Protein AF-A0A933ATE0-F1 (afdb_monomer_lite)

Radius of gyration: 16.75 Å; chains: 1; bounding box: 35×42×33 Å

Sequence (108 aa):
MDDGLATGYTALAAVQILACRRPRRIVVAAPVASSHARATLAHASVPVDVVVPCEVSAAPFFVDSYYDDFCQLSETETIQLLQRRHVAVYKTAPLGTQARQCTSSPQI

Structure (mmCIF, N/CA/C/O backbone):
data_AF-A0A933ATE0-F1
#
_entry.id   AF-A0A933ATE0-F1
#
loop_
_atom_site.group_PDB
_atom_site.id
_atom_site.type_symbol
_atom_site.label_atom_id
_atom_site.label_alt_id
_atom_site.label_comp_id
_atom_site.label_asym_id
_atom_site.label_entity_id
_atom_site.label_seq_id
_atom_site.pdbx_PDB_ins_code
_atom_site.Cartn_x
_atom_site.Cartn_y
_atom_site.Cartn_z
_atom_site.occupancy
_atom_site.B_iso_or_equiv
_atom_site.auth_seq_id
_atom_site.auth_comp_id
_atom_site.auth_asym_id
_atom_site.auth_atom_id
_atom_site.pdbx_PDB_model_num
ATOM 1 N N . MET A 1 1 ? -6.710 -0.540 -0.212 1.00 94.12 1 MET A N 1
ATOM 2 C CA . MET A 1 1 ? -6.723 0.392 -1.352 1.00 94.12 1 MET A CA 1
ATOM 3 C C . MET A 1 1 ? -5.715 1.470 -1.043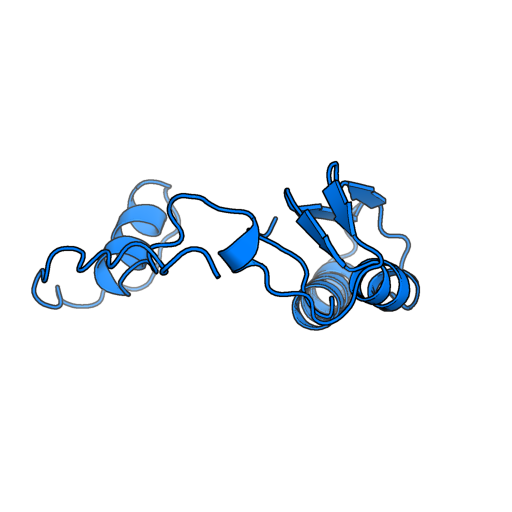 1.00 94.12 1 MET A C 1
ATOM 5 O O . MET A 1 1 ? -5.713 1.907 0.102 1.00 94.12 1 MET A O 1
ATOM 9 N N . ASP A 1 2 ? -4.897 1.841 -2.016 1.00 95.88 2 ASP A N 1
ATOM 10 C CA . ASP A 1 2 ? -3.953 2.961 -1.939 1.00 95.88 2 ASP A CA 1
ATOM 11 C C . ASP A 1 2 ? -3.887 3.665 -3.306 1.00 95.88 2 ASP A C 1
ATOM 13 O O . ASP A 1 2 ? -4.387 3.109 -4.293 1.00 95.88 2 ASP A O 1
ATOM 17 N N . ASP A 1 3 ? -3.304 4.860 -3.369 1.00 95.00 3 ASP A N 1
ATOM 18 C CA . ASP A 1 3 ? -3.031 5.553 -4.639 1.00 95.00 3 ASP A CA 1
ATOM 19 C C . ASP A 1 3 ? -1.820 4.946 -5.370 1.00 95.00 3 ASP A C 1
ATOM 21 O O . ASP A 1 3 ? -1.830 4.780 -6.586 1.00 95.00 3 ASP A O 1
ATOM 25 N N . GLY A 1 4 ? -0.830 4.455 -4.637 1.00 96.69 4 GLY A N 1
ATOM 26 C CA . GLY A 1 4 ? 0.266 3.692 -5.201 1.00 96.69 4 GLY A CA 1
ATOM 27 C C . GLY A 1 4 ? 1.083 2.968 -4.147 1.00 96.69 4 GLY A C 1
ATOM 28 O O . GLY A 1 4 ? 1.088 3.307 -2.968 1.00 96.69 4 GLY A O 1
ATOM 29 N N . LEU A 1 5 ? 1.803 1.933 -4.571 1.00 97.81 5 LEU A N 1
ATOM 30 C CA . LEU A 1 5 ? 2.651 1.146 -3.677 1.00 97.81 5 LEU A CA 1
ATOM 31 C C . LEU A 1 5 ? 4.124 1.362 -4.028 1.00 97.81 5 LEU A C 1
ATOM 33 O O . LEU A 1 5 ? 4.675 0.685 -4.894 1.00 97.81 5 LEU A O 1
ATOM 37 N N . ALA A 1 6 ? 4.770 2.295 -3.324 1.00 96.69 6 ALA A N 1
ATOM 38 C CA . ALA A 1 6 ? 6.194 2.574 -3.506 1.00 96.69 6 ALA A CA 1
ATOM 39 C C . ALA A 1 6 ? 7.077 1.445 -2.961 1.00 96.69 6 ALA A C 1
ATOM 41 O O . ALA A 1 6 ? 7.737 0.749 -3.725 1.00 96.69 6 ALA A O 1
ATOM 42 N N . THR A 1 7 ? 7.069 1.226 -1.643 1.00 96.81 7 THR A N 1
ATOM 43 C CA . THR A 1 7 ? 7.872 0.168 -0.996 1.00 96.81 7 THR A CA 1
ATOM 44 C C . THR A 1 7 ? 7.048 -1.034 -0.542 1.00 96.81 7 THR A C 1
ATOM 46 O O . THR A 1 7 ? 7.590 -2.106 -0.289 1.00 96.81 7 THR A O 1
ATOM 49 N N . GLY A 1 8 ? 5.730 -0.862 -0.416 1.00 97.00 8 GLY A N 1
ATOM 50 C CA . GLY A 1 8 ? 4.802 -1.892 0.053 1.00 97.00 8 GLY A CA 1
ATOM 51 C C . GLY A 1 8 ? 4.749 -2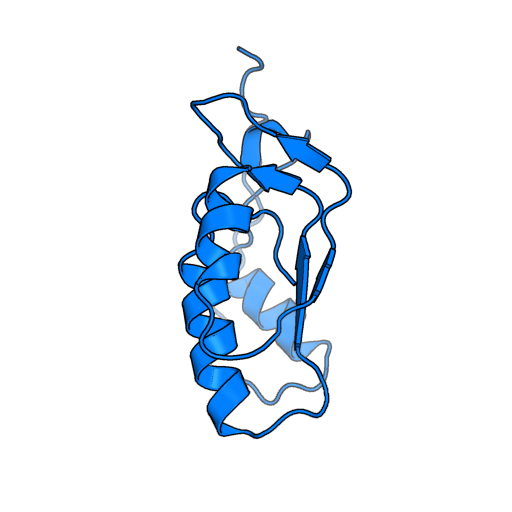.084 1.574 1.00 97.00 8 GLY A C 1
ATOM 52 O O . GLY A 1 8 ? 3.856 -2.785 2.043 1.00 97.00 8 GLY A O 1
ATOM 53 N N . TYR A 1 9 ? 5.623 -1.451 2.369 1.00 98.12 9 TYR A N 1
ATOM 54 C CA . TYR A 1 9 ? 5.671 -1.673 3.825 1.00 98.12 9 TYR A CA 1
ATOM 55 C C . TYR A 1 9 ? 4.412 -1.204 4.566 1.00 98.12 9 TYR A C 1
ATOM 57 O O . TYR A 1 9 ? 3.930 -1.916 5.446 1.00 98.12 9 TYR A O 1
ATOM 65 N N . THR A 1 10 ? 3.832 -0.059 4.190 1.00 97.62 10 THR A N 1
ATOM 66 C CA . THR A 1 10 ? 2.569 0.424 4.781 1.00 97.62 10 THR A CA 1
ATOM 67 C C . THR A 1 10 ? 1.433 -0.569 4.538 1.00 97.62 10 THR A C 1
ATOM 69 O O . THR A 1 10 ? 0.700 -0.929 5.461 1.00 97.62 10 THR A O 1
ATOM 72 N N . ALA A 1 11 ? 1.329 -1.081 3.309 1.00 98.12 11 ALA A N 1
ATOM 73 C CA . ALA A 1 11 ? 0.344 -2.096 2.959 1.00 98.12 11 ALA A CA 1
ATOM 74 C C . ALA A 1 11 ? 0.606 -3.423 3.693 1.00 98.12 11 ALA A C 1
ATOM 76 O O . ALA A 1 11 ? -0.337 -4.020 4.207 1.00 98.12 11 ALA A O 1
ATOM 77 N N . LEU A 1 12 ? 1.865 -3.858 3.816 1.00 98.44 12 LEU A N 1
ATOM 78 C CA . LEU A 1 12 ? 2.239 -5.061 4.568 1.00 98.44 12 LEU A CA 1
ATOM 79 C C . LEU A 1 12 ? 1.839 -4.959 6.049 1.00 98.44 12 LEU A C 1
ATOM 81 O O . LEU A 1 12 ? 1.239 -5.889 6.587 1.00 98.44 12 LEU A O 1
ATOM 85 N N . ALA A 1 13 ? 2.108 -3.824 6.698 1.00 98.06 13 ALA A N 1
ATOM 86 C CA . ALA A 1 13 ? 1.692 -3.589 8.080 1.00 98.06 13 ALA A CA 1
ATOM 87 C C . ALA A 1 13 ? 0.159 -3.636 8.223 1.00 98.06 13 ALA A C 1
ATOM 89 O O . ALA A 1 13 ? -0.368 -4.290 9.126 1.00 98.06 13 ALA A O 1
ATOM 90 N N . ALA A 1 14 ? -0.574 -3.013 7.293 1.00 98.00 14 ALA A N 1
ATOM 91 C CA . ALA A 1 14 ? -2.034 -3.065 7.276 1.00 98.00 14 ALA A CA 1
ATOM 92 C C . ALA A 1 14 ? -2.562 -4.501 7.106 1.00 98.00 14 ALA A C 1
ATOM 94 O O . ALA A 1 14 ? -3.482 -4.906 7.818 1.00 98.00 14 ALA A O 1
ATOM 95 N N . VAL A 1 15 ? -1.954 -5.296 6.218 1.00 98.25 15 VAL A N 1
ATOM 96 C CA . VAL A 1 15 ? -2.268 -6.725 6.047 1.00 98.25 15 VAL A CA 1
ATOM 97 C C . VAL A 1 15 ? -2.069 -7.487 7.357 1.00 98.25 15 VAL A C 1
ATOM 99 O O . VAL A 1 15 ? -2.961 -8.231 7.759 1.00 98.25 15 VAL A O 1
ATOM 102 N N . GLN A 1 16 ? -0.939 -7.292 8.045 1.00 96.88 16 GLN A N 1
ATOM 103 C CA . GLN A 1 16 ? -0.643 -7.978 9.309 1.00 96.88 16 GLN A CA 1
ATOM 104 C C . GLN A 1 16 ? -1.666 -7.632 10.401 1.00 96.88 16 GLN A C 1
ATOM 106 O O . GLN A 1 16 ? -2.149 -8.522 11.100 1.00 96.88 16 GLN A O 1
ATOM 111 N N . ILE A 1 17 ? -2.070 -6.362 10.503 1.00 97.38 17 ILE A N 1
ATOM 112 C CA . ILE A 1 17 ? -3.118 -5.923 11.438 1.00 97.38 17 ILE A CA 1
ATOM 113 C C . ILE A 1 17 ? -4.473 -6.552 11.080 1.00 97.38 17 ILE A C 1
ATOM 115 O O . ILE A 1 17 ? -5.203 -7.018 11.960 1.00 97.38 17 ILE A O 1
ATOM 119 N N . LEU A 1 18 ? -4.825 -6.583 9.791 1.00 97.25 18 LEU A N 1
ATOM 120 C CA . LEU A 1 18 ? -6.077 -7.177 9.321 1.00 97.25 18 LEU A CA 1
ATOM 121 C C . LEU A 1 18 ? -6.109 -8.692 9.536 1.00 97.25 18 LEU A C 1
ATOM 123 O O . LEU A 1 18 ? -7.160 -9.218 9.899 1.00 97.25 18 LEU A O 1
ATOM 127 N N . ALA A 1 19 ? -4.982 -9.388 9.382 1.00 96.81 19 ALA A N 1
ATOM 128 C CA . ALA A 1 19 ? -4.874 -10.830 9.590 1.00 96.81 19 ALA A CA 1
ATOM 129 C C . ALA A 1 19 ? -5.328 -11.256 10.999 1.00 96.81 19 ALA A C 1
ATOM 131 O O . ALA A 1 19 ? -6.020 -12.266 11.146 1.00 96.81 19 ALA A O 1
ATOM 132 N N . CYS A 1 20 ? -5.048 -10.441 12.024 1.00 96.75 20 CYS A N 1
ATOM 133 C CA . CYS A 1 20 ? -5.505 -10.674 13.401 1.00 96.75 20 CYS A CA 1
ATOM 134 C C . CYS A 1 20 ? -7.036 -10.738 13.531 1.00 96.75 20 CYS A C 1
ATOM 136 O O . CYS A 1 20 ? -7.556 -11.361 14.456 1.00 96.75 20 CYS A O 1
ATOM 138 N N . ARG A 1 21 ? -7.775 -10.131 12.594 1.00 97.00 21 ARG A N 1
ATOM 139 C CA . ARG A 1 21 ? -9.245 -10.155 12.551 1.00 97.00 21 ARG A CA 1
ATOM 140 C C . ARG A 1 21 ? -9.817 -11.355 11.789 1.00 97.00 21 ARG A C 1
ATOM 142 O O . ARG A 1 21 ? -11.031 -11.437 11.635 1.00 97.00 21 ARG A O 1
ATOM 149 N N . ARG A 1 22 ? -8.964 -12.274 11.317 1.00 95.75 22 ARG A N 1
ATOM 150 C CA . ARG A 1 22 ? -9.331 -13.496 10.574 1.00 95.75 22 ARG A CA 1
ATOM 151 C C . ARG A 1 22 ? -10.307 -13.247 9.407 1.00 95.75 22 ARG A C 1
ATOM 153 O O . ARG A 1 22 ? -11.349 -13.902 9.328 1.00 95.75 22 ARG A O 1
ATOM 160 N N . PRO A 1 23 ? -10.011 -12.303 8.495 1.00 97.19 23 PRO A N 1
ATOM 161 C CA . PRO A 1 23 ? -10.841 -12.096 7.318 1.00 97.19 23 PRO A CA 1
ATOM 162 C C . PRO A 1 23 ? -10.814 -13.340 6.424 1.00 97.19 23 PRO A C 1
ATOM 164 O O . PRO A 1 23 ? -9.809 -14.042 6.341 1.00 97.19 23 PRO A O 1
ATOM 167 N N . ARG A 1 24 ? -11.902 -13.579 5.686 1.00 97.62 24 ARG A N 1
ATOM 168 C CA . ARG A 1 24 ? -11.965 -14.678 4.705 1.00 97.62 24 ARG A CA 1
ATOM 169 C C . ARG A 1 24 ? -10.946 -14.513 3.567 1.00 97.62 24 ARG A C 1
ATOM 171 O O . ARG A 1 24 ? -10.555 -15.500 2.954 1.00 97.62 24 ARG A O 1
ATOM 178 N N . ARG A 1 25 ? -10.579 -13.269 3.244 1.00 97.56 25 ARG A N 1
ATOM 179 C CA . ARG A 1 25 ? -9.642 -12.894 2.177 1.00 97.56 25 ARG A CA 1
ATOM 180 C C . ARG A 1 25 ? -9.118 -11.481 2.420 1.00 97.56 25 ARG A C 1
ATOM 182 O O . ARG A 1 25 ? -9.873 -10.637 2.903 1.00 97.56 25 ARG A O 1
ATOM 189 N N . ILE A 1 26 ? -7.868 -11.223 2.042 1.00 98.31 26 ILE A N 1
ATOM 190 C CA . ILE A 1 26 ? -7.275 -9.883 2.018 1.00 98.31 26 ILE A CA 1
ATOM 191 C C . ILE A 1 26 ? -6.860 -9.571 0.582 1.00 98.31 26 ILE A C 1
ATOM 193 O O . ILE A 1 26 ? -6.149 -10.355 -0.041 1.00 98.31 26 ILE A O 1
ATOM 197 N N . VAL A 1 27 ? -7.316 -8.426 0.074 1.00 98.25 27 VAL A N 1
ATOM 198 C CA . VAL A 1 27 ? -6.949 -7.917 -1.250 1.00 98.25 27 VAL A CA 1
ATOM 199 C C . VAL A 1 27 ? -6.275 -6.563 -1.071 1.00 98.25 27 VAL A C 1
ATOM 201 O O . VAL A 1 27 ? -6.874 -5.636 -0.517 1.00 98.25 27 VAL A O 1
ATOM 204 N N . VAL A 1 28 ? -5.035 -6.447 -1.536 1.00 98.31 28 VAL A N 1
ATOM 205 C CA . VAL A 1 28 ? -4.332 -5.170 -1.664 1.00 98.31 28 VAL A CA 1
ATOM 206 C C . VAL A 1 28 ? -4.478 -4.712 -3.106 1.00 98.31 28 VAL A C 1
ATOM 208 O O . VAL A 1 28 ? -4.205 -5.463 -4.036 1.00 98.31 28 VAL A O 1
ATOM 211 N N . ALA A 1 29 ? -4.933 -3.481 -3.296 1.00 98.12 29 ALA A N 1
ATOM 212 C CA . ALA A 1 29 ? -5.166 -2.935 -4.621 1.00 98.12 29 ALA A CA 1
ATOM 213 C C . ALA A 1 29 ? -4.761 -1.465 -4.670 1.00 98.12 29 ALA A C 1
ATOM 215 O O . ALA A 1 29 ? -5.071 -0.704 -3.748 1.00 98.12 29 ALA A O 1
ATOM 216 N N . ALA A 1 30 ? -4.064 -1.111 -5.743 1.00 97.81 30 ALA A N 1
ATOM 217 C CA . ALA A 1 30 ? -3.611 0.234 -6.062 1.00 97.81 30 ALA A CA 1
ATOM 218 C C . ALA A 1 30 ? -3.476 0.358 -7.591 1.00 97.81 30 ALA A C 1
ATOM 220 O O . ALA A 1 30 ? -3.187 -0.648 -8.243 1.00 97.81 30 ALA A O 1
ATOM 221 N N . PRO A 1 31 ? -3.682 1.544 -8.183 1.00 97.44 31 PRO A N 1
ATOM 222 C CA . PRO A 1 31 ? -3.485 1.766 -9.617 1.00 97.44 31 PRO A CA 1
ATOM 223 C C . PRO A 1 31 ? -2.061 1.464 -10.103 1.00 97.44 31 PRO A C 1
ATOM 225 O O . PRO A 1 31 ? -1.897 0.879 -11.175 1.00 97.44 31 PRO A O 1
ATOM 228 N N . VAL A 1 32 ? -1.047 1.814 -9.305 1.00 97.38 32 VAL A N 1
ATOM 229 C CA . VAL A 1 32 ? 0.371 1.642 -9.645 1.00 97.38 32 VAL A CA 1
ATOM 230 C C . VAL A 1 32 ? 1.175 1.057 -8.478 1.00 97.38 32 VAL A C 1
ATOM 232 O O . VAL A 1 32 ? 0.903 1.338 -7.310 1.00 97.38 32 VAL A O 1
ATOM 235 N N . ALA A 1 33 ? 2.180 0.232 -8.768 1.00 98.00 33 ALA A N 1
ATOM 236 C CA . ALA A 1 33 ? 3.128 -0.268 -7.773 1.00 98.00 33 ALA A CA 1
ATOM 237 C C . ALA A 1 33 ? 4.518 -0.482 -8.365 1.00 98.00 33 ALA A C 1
ATOM 239 O O . ALA A 1 33 ? 4.656 -0.838 -9.536 1.00 98.00 33 ALA A O 1
ATOM 240 N N . SER A 1 34 ? 5.545 -0.371 -7.524 1.00 97.94 34 SER A N 1
ATOM 241 C CA . SER A 1 34 ? 6.854 -0.919 -7.865 1.00 97.94 34 SER A CA 1
ATOM 242 C C . SER A 1 34 ? 6.850 -2.450 -7.750 1.00 97.94 34 SER A C 1
ATOM 244 O O . SER A 1 34 ? 6.150 -3.031 -6.909 1.00 97.94 34 SER A O 1
ATOM 246 N N . SER A 1 35 ? 7.692 -3.124 -8.533 1.00 96.50 35 SER A N 1
ATOM 247 C CA . SER A 1 35 ? 7.933 -4.566 -8.377 1.00 96.50 35 SER A CA 1
ATOM 248 C C . SER A 1 35 ? 8.484 -4.907 -6.983 1.00 96.50 35 SER A C 1
ATOM 250 O O . SER A 1 35 ? 8.167 -5.960 -6.422 1.00 96.50 35 SER A O 1
ATOM 252 N N . HIS A 1 36 ? 9.232 -3.983 -6.364 1.00 97.19 36 HIS A N 1
ATOM 253 C CA . HIS A 1 36 ? 9.695 -4.110 -4.981 1.00 97.19 36 HIS A CA 1
ATOM 254 C C . HIS A 1 36 ? 8.527 -4.177 -3.989 1.00 97.19 36 HIS A C 1
ATOM 256 O O . HIS A 1 36 ? 8.532 -5.033 -3.111 1.00 97.19 36 HIS A O 1
ATOM 262 N N . ALA A 1 37 ? 7.486 -3.355 -4.150 1.00 97.50 37 ALA A N 1
ATOM 263 C CA . ALA A 1 37 ? 6.319 -3.400 -3.272 1.00 97.50 37 ALA A CA 1
ATOM 264 C C . ALA A 1 37 ? 5.562 -4.733 -3.357 1.00 97.50 37 ALA A C 1
ATOM 266 O O . ALA A 1 37 ? 5.104 -5.254 -2.336 1.00 97.50 37 ALA A O 1
ATOM 267 N N . ARG A 1 38 ? 5.467 -5.322 -4.555 1.00 96.12 38 ARG A N 1
ATOM 268 C CA . ARG A 1 38 ? 4.879 -6.656 -4.736 1.00 96.12 38 ARG A CA 1
ATOM 269 C C . ARG A 1 38 ? 5.727 -7.745 -4.085 1.00 96.12 38 ARG A C 1
ATOM 271 O O . ARG A 1 38 ? 5.172 -8.613 -3.413 1.00 96.12 38 ARG A O 1
ATOM 278 N N . ALA A 1 39 ? 7.053 -7.664 -4.205 1.00 97.00 39 ALA A N 1
ATOM 279 C CA . ALA A 1 39 ? 7.963 -8.545 -3.477 1.00 97.00 39 ALA A CA 1
ATOM 280 C C . ALA A 1 39 ? 7.805 -8.387 -1.954 1.00 97.00 39 ALA A C 1
ATOM 282 O O . ALA A 1 39 ? 7.710 -9.386 -1.246 1.00 97.00 39 ALA A O 1
ATOM 283 N N . THR A 1 40 ? 7.687 -7.162 -1.435 1.00 98.19 40 THR A N 1
ATOM 284 C CA . THR A 1 40 ? 7.421 -6.898 -0.010 1.00 98.19 40 THR A CA 1
ATOM 285 C C . THR A 1 40 ? 6.124 -7.566 0.455 1.00 98.19 40 THR A C 1
ATOM 287 O O . THR A 1 40 ? 6.120 -8.257 1.472 1.00 98.19 40 THR A O 1
ATOM 290 N N . LEU A 1 41 ? 5.033 -7.439 -0.306 1.00 98.00 41 LEU A N 1
ATOM 291 C CA . LEU A 1 41 ? 3.744 -8.057 0.034 1.00 98.00 41 LEU A CA 1
ATOM 292 C C . LEU A 1 41 ? 3.762 -9.590 -0.026 1.00 98.00 41 LEU A C 1
ATOM 294 O O . LEU A 1 41 ? 3.011 -10.226 0.711 1.00 98.00 41 LEU A O 1
ATOM 298 N N . ALA A 1 42 ? 4.646 -10.192 -0.827 1.00 97.00 42 ALA A N 1
ATOM 299 C CA . ALA A 1 42 ? 4.840 -11.643 -0.843 1.00 97.00 42 ALA A CA 1
ATOM 300 C C . ALA A 1 42 ? 5.382 -12.199 0.492 1.00 97.00 42 ALA A C 1
ATOM 302 O O . ALA A 1 42 ? 5.244 -13.391 0.751 1.00 97.00 42 ALA A O 1
ATOM 303 N N . HIS A 1 43 ? 5.944 -11.346 1.360 1.00 96.81 43 HIS A N 1
ATOM 304 C CA . HIS A 1 43 ? 6.402 -11.711 2.707 1.00 96.81 43 HIS A CA 1
ATOM 305 C C . HIS A 1 43 ? 5.300 -11.606 3.779 1.00 96.81 43 HIS A C 1
ATOM 307 O O . HIS A 1 43 ? 5.581 -11.736 4.973 1.00 96.81 43 HIS A O 1
ATOM 313 N N . ALA A 1 44 ? 4.046 -11.340 3.395 1.00 97.00 44 ALA A N 1
ATOM 314 C CA . ALA A 1 44 ? 2.930 -11.345 4.332 1.00 97.00 44 ALA A CA 1
ATOM 315 C C . ALA A 1 44 ? 2.768 -12.717 5.011 1.00 97.00 44 ALA A C 1
ATOM 317 O O . ALA A 1 44 ? 2.913 -13.767 4.392 1.00 97.00 44 ALA A O 1
ATOM 318 N N . SER A 1 45 ? 2.404 -12.710 6.295 1.00 94.44 45 SER A N 1
ATOM 319 C CA . SER A 1 45 ? 2.188 -13.932 7.088 1.00 94.44 45 SER A CA 1
ATOM 320 C C . SER A 1 45 ? 0.918 -14.704 6.710 1.00 94.44 45 SER A C 1
ATOM 322 O O . SER A 1 45 ? 0.672 -15.792 7.229 1.00 94.44 45 SER A O 1
ATOM 324 N N . VAL A 1 46 ? 0.096 -14.138 5.827 1.00 96.12 46 VAL A N 1
ATOM 325 C CA . VAL A 1 46 ? -1.142 -14.721 5.308 1.00 96.12 46 VAL A CA 1
ATOM 326 C C . VAL A 1 46 ? -1.212 -14.505 3.795 1.00 96.12 46 VAL A C 1
ATOM 328 O O . VAL A 1 46 ? -0.607 -13.553 3.301 1.00 96.12 46 VAL A O 1
ATOM 331 N N . PRO A 1 47 ? -1.970 -15.330 3.049 1.00 97.12 47 PRO A N 1
ATOM 332 C CA . PRO A 1 47 ? -2.189 -15.106 1.624 1.00 97.12 47 PRO A CA 1
ATOM 333 C C . PRO A 1 47 ? -2.841 -13.744 1.351 1.00 97.12 47 PRO A C 1
ATOM 335 O O . PRO A 1 47 ? -3.835 -13.383 1.989 1.00 97.12 47 PRO A O 1
ATOM 338 N N . VAL A 1 48 ? -2.295 -13.015 0.377 1.00 97.75 48 VAL A N 1
ATOM 339 C CA . VAL A 1 48 ? -2.795 -11.712 -0.078 1.00 97.75 48 VAL A CA 1
ATOM 340 C C . VAL A 1 48 ? -2.930 -11.732 -1.592 1.00 97.75 48 VAL A C 1
ATOM 342 O O . VAL A 1 48 ? -1.974 -12.048 -2.297 1.00 97.75 48 VAL A O 1
ATOM 345 N N . ASP A 1 49 ? -4.097 -11.332 -2.087 1.00 97.81 49 ASP A N 1
ATOM 346 C CA . ASP A 1 49 ? -4.279 -11.053 -3.508 1.00 97.81 49 ASP A CA 1
ATOM 347 C C . ASP A 1 49 ? -3.829 -9.614 -3.789 1.00 97.81 49 ASP A C 1
ATOM 349 O O . ASP A 1 49 ? -4.310 -8.673 -3.151 1.00 97.81 49 ASP A O 1
ATOM 353 N N . VAL A 1 50 ? -2.911 -9.430 -4.737 1.00 97.19 50 VAL A N 1
ATOM 354 C CA . VAL A 1 50 ? -2.413 -8.106 -5.137 1.00 97.19 50 VAL A CA 1
ATOM 355 C C . VAL A 1 50 ? -2.969 -7.759 -6.514 1.00 97.19 50 VAL A C 1
ATOM 357 O O . VAL A 1 50 ? -2.673 -8.436 -7.497 1.00 97.19 50 VAL A O 1
ATOM 360 N N . VAL A 1 51 ? -3.782 -6.704 -6.584 1.00 97.75 51 VAL A N 1
ATOM 361 C CA . VAL A 1 51 ? -4.424 -6.229 -7.818 1.00 97.75 51 VAL A CA 1
ATOM 362 C C . VAL A 1 51 ? -3.844 -4.870 -8.182 1.00 97.75 51 VAL A C 1
ATOM 364 O O . VAL A 1 51 ? -4.263 -3.840 -7.653 1.00 97.75 51 VAL A O 1
ATOM 367 N N . VAL A 1 52 ? -2.863 -4.885 -9.081 1.00 96.81 52 VAL A N 1
ATOM 368 C CA . VAL A 1 52 ? -2.183 -3.686 -9.575 1.00 96.81 52 VAL A CA 1
ATOM 369 C C . VAL A 1 52 ? -2.103 -3.764 -11.102 1.00 96.81 52 VAL A C 1
ATOM 371 O O . VAL A 1 52 ? -1.395 -4.630 -11.615 1.00 96.81 52 VAL A O 1
ATOM 374 N N . PRO A 1 53 ? -2.832 -2.911 -11.844 1.00 94.75 53 PRO A N 1
ATOM 375 C CA . PRO A 1 53 ? -2.809 -2.931 -13.303 1.00 94.75 53 PRO A CA 1
ATOM 376 C C . PRO A 1 53 ? -1.514 -2.351 -13.893 1.00 94.75 53 PRO A C 1
ATOM 378 O O . PRO A 1 53 ? -1.123 -2.761 -14.983 1.00 94.75 53 PRO A O 1
ATOM 381 N N . CYS A 1 54 ? -0.839 -1.432 -13.193 1.00 95.44 54 CYS A N 1
ATOM 382 C CA . CYS A 1 54 ? 0.441 -0.859 -13.609 1.00 95.44 54 CYS A CA 1
ATOM 383 C C . CYS A 1 54 ? 1.555 -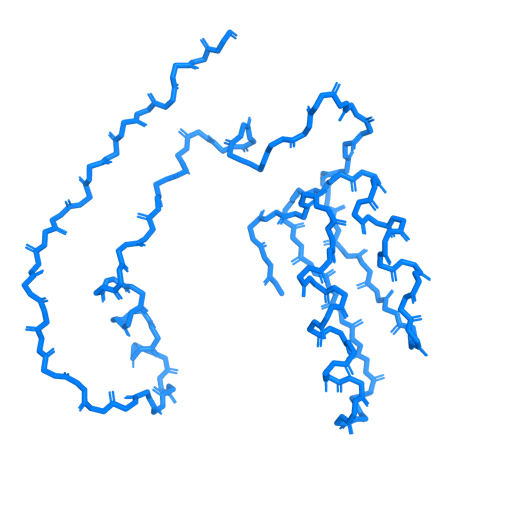1.252 -12.626 1.00 95.44 54 CYS A C 1
ATOM 385 O O . CYS A 1 54 ? 1.709 -0.651 -11.564 1.00 95.44 54 CYS A O 1
ATOM 387 N N . GLU A 1 55 ? 2.327 -2.283 -12.961 1.00 94.88 55 GLU A N 1
ATOM 388 C CA . GLU A 1 55 ? 3.494 -2.687 -12.173 1.00 94.88 55 GLU A CA 1
ATOM 389 C C . GLU A 1 55 ? 4.785 -2.252 -12.866 1.00 94.88 55 GLU A C 1
ATOM 391 O O . GLU A 1 55 ? 5.011 -2.562 -14.037 1.00 94.88 55 GLU A O 1
ATOM 396 N N . VAL A 1 56 ? 5.647 -1.549 -12.131 1.00 94.88 56 VAL A N 1
ATOM 397 C CA . VAL A 1 56 ? 6.851 -0.924 -12.678 1.00 94.88 56 VAL A CA 1
ATOM 398 C C . VAL A 1 56 ? 8.103 -1.505 -12.037 1.00 94.88 56 VAL A C 1
ATOM 400 O O . VAL A 1 56 ? 8.268 -1.495 -10.821 1.00 94.88 56 VAL A O 1
ATOM 403 N N . SER A 1 57 ? 9.019 -1.995 -12.874 1.00 93.12 57 SER A N 1
ATOM 404 C CA . SER A 1 57 ? 10.320 -2.522 -12.428 1.00 93.12 57 SER A CA 1
ATOM 405 C C . SER A 1 57 ? 11.450 -1.488 -12.444 1.00 93.12 57 SER A C 1
ATOM 407 O O . SER A 1 57 ? 12.534 -1.769 -11.940 1.00 93.12 57 SER A O 1
ATOM 409 N N . ALA A 1 58 ? 11.224 -0.311 -13.033 1.00 86.69 58 ALA A N 1
ATOM 410 C CA . ALA A 1 58 ? 12.208 0.764 -13.076 1.00 86.69 58 ALA A CA 1
ATOM 411 C C . ALA A 1 58 ? 12.402 1.404 -11.692 1.00 86.69 58 ALA A C 1
ATOM 413 O O . ALA A 1 58 ? 11.448 1.571 -10.930 1.00 86.69 58 ALA A O 1
ATOM 414 N N . ALA A 1 59 ? 13.644 1.784 -11.395 1.00 85.06 59 ALA A N 1
ATOM 415 C CA . ALA A 1 59 ? 14.016 2.547 -10.211 1.00 85.06 59 ALA A CA 1
ATOM 416 C C . ALA A 1 59 ? 14.816 3.796 -10.637 1.00 85.06 59 ALA A C 1
ATOM 418 O O . ALA A 1 59 ? 15.623 3.691 -11.565 1.00 85.06 59 ALA A O 1
ATOM 419 N N . PRO A 1 60 ? 14.645 4.952 -9.967 1.00 87.69 60 PRO A N 1
ATOM 420 C CA . PRO A 1 60 ? 13.766 5.180 -8.815 1.00 87.69 60 PRO A CA 1
ATOM 421 C C . PRO A 1 60 ? 12.271 5.183 -9.189 1.00 87.69 60 PRO A C 1
ATOM 423 O O . PRO A 1 60 ? 11.908 5.482 -10.322 1.00 87.69 60 PRO A O 1
ATOM 426 N N . PHE A 1 61 ? 11.411 4.822 -8.232 1.00 93.94 61 PHE A N 1
ATOM 427 C CA . PHE A 1 61 ? 9.953 4.808 -8.386 1.00 93.94 61 PHE A CA 1
ATOM 428 C C . PHE A 1 61 ? 9.325 5.830 -7.437 1.00 93.94 61 PHE A C 1
ATOM 430 O O . PHE A 1 61 ? 9.577 5.780 -6.231 1.00 93.94 61 PHE A O 1
ATOM 437 N N . PHE A 1 62 ? 8.468 6.695 -7.974 1.00 94.19 62 PHE A N 1
ATOM 438 C CA . PHE A 1 62 ? 7.672 7.655 -7.215 1.00 94.19 62 PHE A CA 1
ATOM 439 C C . PHE A 1 62 ? 6.211 7.529 -7.648 1.00 94.19 62 PHE A C 1
ATOM 441 O O . PHE A 1 62 ? 5.938 7.354 -8.828 1.00 94.19 62 PHE A O 1
ATOM 448 N N . VAL A 1 63 ? 5.271 7.537 -6.702 1.00 94.19 63 VAL A N 1
ATOM 449 C CA . VAL A 1 63 ? 3.842 7.345 -7.018 1.00 94.19 63 VAL A CA 1
ATOM 450 C C . VAL A 1 63 ? 3.292 8.534 -7.808 1.00 94.19 63 VAL A C 1
ATOM 452 O O . VAL A 1 63 ? 2.555 8.344 -8.770 1.00 94.19 63 VAL A O 1
ATOM 455 N N . ASP A 1 64 ? 3.691 9.744 -7.424 1.00 94.00 64 ASP A N 1
ATOM 456 C CA . ASP A 1 64 ? 3.237 11.010 -8.000 1.00 94.00 64 ASP A CA 1
ATOM 457 C C . ASP A 1 64 ? 3.562 11.153 -9.494 1.00 94.00 64 ASP A C 1
ATOM 459 O O . ASP A 1 64 ? 2.767 11.727 -10.232 1.00 94.00 64 ASP A O 1
ATOM 463 N N . SER A 1 65 ? 4.656 10.556 -9.980 1.00 93.94 65 SER A N 1
ATOM 464 C CA . SER A 1 65 ? 5.043 10.598 -11.398 1.00 93.94 65 SER A CA 1
ATOM 465 C C . SER A 1 65 ? 4.091 9.852 -12.345 1.00 93.94 65 SER A C 1
ATOM 467 O O . SER A 1 65 ? 4.285 9.898 -13.557 1.00 93.94 65 SER A O 1
ATOM 469 N N . TYR A 1 66 ? 3.095 9.134 -11.817 1.00 93.56 66 TYR A N 1
ATOM 470 C CA . TYR A 1 66 ? 2.082 8.401 -12.591 1.00 93.56 66 TYR A CA 1
ATOM 471 C C . TYR A 1 66 ? 0.720 9.105 -12.614 1.00 93.56 66 TYR A C 1
ATOM 473 O O . TYR A 1 66 ? -0.254 8.541 -13.117 1.00 93.56 66 TYR A O 1
ATOM 481 N N . TYR A 1 67 ? 0.648 10.324 -12.077 1.00 94.00 67 TYR A N 1
ATOM 482 C CA . TYR A 1 67 ? -0.560 11.132 -12.024 1.00 94.00 67 TYR A CA 1
ATOM 483 C C . TYR A 1 67 ? -0.302 12.516 -12.616 1.00 94.00 67 TYR A C 1
ATOM 485 O O . TYR A 1 67 ? 0.613 13.218 -12.195 1.00 94.00 67 TYR A O 1
ATOM 493 N N . ASP A 1 68 ? -1.156 12.939 -13.550 1.00 93.69 68 ASP A N 1
ATOM 494 C CA . ASP A 1 68 ? -1.123 14.310 -14.081 1.00 93.69 68 ASP A CA 1
ATOM 495 C C . ASP A 1 68 ? -1.457 15.348 -12.992 1.00 93.69 68 ASP A C 1
ATOM 497 O O . ASP A 1 68 ? -0.936 16.463 -12.989 1.00 93.69 68 ASP A O 1
ATOM 501 N N . ASP A 1 69 ? -2.321 14.960 -12.050 1.00 91.69 69 ASP A N 1
ATOM 502 C CA . ASP A 1 69 ? -2.696 15.724 -10.864 1.00 91.69 69 ASP A CA 1
ATOM 503 C C . ASP A 1 69 ? -2.498 14.848 -9.620 1.00 91.69 69 ASP A C 1
ATOM 505 O O . ASP A 1 69 ? -3.241 13.890 -9.390 1.00 91.69 69 ASP A O 1
ATOM 509 N N . PHE A 1 70 ? -1.485 15.192 -8.821 1.00 90.75 70 PHE A N 1
ATOM 510 C CA . PHE A 1 70 ? -1.183 14.546 -7.544 1.00 90.75 70 PHE A CA 1
ATOM 511 C C . PHE A 1 70 ? -1.302 15.522 -6.367 1.00 90.75 70 PHE A C 1
ATOM 513 O O . PHE A 1 70 ? -0.439 15.600 -5.488 1.00 90.75 70 PHE A O 1
ATOM 520 N N . CYS A 1 71 ? -2.367 16.325 -6.352 1.00 89.38 71 CYS A N 1
ATOM 521 C CA . CYS A 1 71 ? -2.585 17.260 -5.257 1.00 89.38 71 CYS A CA 1
ATOM 522 C C . CYS A 1 71 ? -2.898 16.549 -3.943 1.00 89.38 71 CYS A C 1
ATOM 524 O O . CYS A 1 71 ? -3.905 15.848 -3.804 1.00 89.38 71 CYS A O 1
ATOM 526 N N . GLN A 1 72 ? -2.053 16.806 -2.945 1.00 85.56 72 GLN A N 1
ATOM 527 C CA . GLN A 1 72 ? -2.273 16.320 -1.592 1.00 85.56 72 GLN A CA 1
ATOM 528 C C . GLN A 1 72 ? -3.572 16.889 -1.020 1.00 85.56 72 GLN A C 1
ATOM 530 O O . GLN A 1 72 ? -3.856 18.085 -1.121 1.00 85.56 72 GLN A O 1
ATOM 535 N N . LEU A 1 73 ? -4.358 16.014 -0.396 1.00 88.56 73 LEU A N 1
ATOM 536 C CA . LEU A 1 73 ? -5.547 16.421 0.337 1.00 88.56 73 LEU A CA 1
ATOM 537 C C . LEU A 1 73 ? -5.130 17.122 1.628 1.00 88.56 73 LEU A C 1
ATOM 539 O O . LEU A 1 73 ? -4.311 16.605 2.389 1.00 88.56 73 LEU A O 1
ATOM 543 N N . SER A 1 74 ? -5.746 18.268 1.912 1.00 89.50 74 SER A N 1
ATOM 544 C CA . SER A 1 74 ? -5.615 18.878 3.233 1.00 89.50 74 SER A CA 1
ATOM 545 C C . SER A 1 74 ? -6.258 17.996 4.310 1.00 89.50 74 SER A C 1
ATOM 547 O O . SER A 1 74 ? -7.148 17.178 4.041 1.00 89.50 74 SER A O 1
ATOM 549 N N . GLU A 1 75 ? -5.849 18.192 5.563 1.00 88.25 75 GLU A N 1
ATOM 550 C CA . GLU A 1 75 ? -6.473 17.527 6.712 1.00 88.25 75 GLU A CA 1
ATOM 551 C C . GLU A 1 75 ? -7.988 17.797 6.751 1.00 88.25 75 GLU A C 1
ATOM 553 O O . GLU A 1 75 ? -8.791 16.871 6.887 1.00 88.25 75 GLU A O 1
ATOM 558 N N . THR A 1 76 ? -8.392 19.053 6.532 1.00 89.94 76 THR A N 1
ATOM 559 C CA . THR A 1 76 ? -9.801 19.464 6.500 1.00 89.94 76 THR A CA 1
ATOM 560 C C . THR A 1 76 ? -10.582 18.750 5.395 1.00 89.94 76 THR A C 1
ATOM 562 O O . THR A 1 76 ? -11.665 18.224 5.658 1.00 89.94 76 THR A O 1
ATOM 565 N N . GLU A 1 77 ? -10.051 18.682 4.170 1.00 89.75 77 GLU A N 1
ATOM 566 C CA . GLU A 1 77 ? -10.696 17.940 3.077 1.00 89.75 77 GLU A CA 1
ATOM 567 C C . GLU A 1 77 ? -10.795 16.445 3.389 1.00 89.75 77 GLU A C 1
ATOM 569 O O . GLU A 1 77 ? -11.838 15.834 3.148 1.00 89.75 77 GLU A O 1
ATOM 574 N N . THR A 1 78 ? -9.746 15.867 3.978 1.00 89.69 78 THR A N 1
ATOM 575 C CA . THR A 1 78 ? -9.716 14.455 4.380 1.00 89.69 78 THR A CA 1
ATOM 576 C C . THR A 1 78 ? -10.828 14.146 5.383 1.00 89.69 78 THR A C 1
ATOM 578 O O . THR A 1 78 ? -11.617 13.221 5.172 1.00 89.69 78 THR A O 1
ATOM 581 N N . ILE A 1 79 ? -10.962 14.955 6.440 1.00 90.00 79 ILE A N 1
ATOM 582 C CA . ILE A 1 79 ? -12.017 14.795 7.451 1.00 90.00 79 ILE A CA 1
ATOM 583 C C . ILE A 1 79 ? -13.404 14.945 6.819 1.00 90.00 79 ILE A C 1
ATOM 585 O O . ILE A 1 79 ? -14.284 14.116 7.061 1.00 90.00 79 ILE A O 1
ATOM 589 N N . GLN A 1 80 ? -13.605 15.960 5.973 1.00 90.19 80 GLN A N 1
ATOM 590 C CA . GLN A 1 80 ? -14.885 16.172 5.292 1.00 90.19 80 GLN A CA 1
ATOM 591 C C . GLN A 1 80 ? -15.273 14.978 4.410 1.00 90.19 80 GLN A C 1
ATOM 593 O O . GLN A 1 80 ? -16.437 14.571 4.402 1.00 90.19 80 GLN A O 1
ATOM 598 N N . LEU A 1 81 ? -14.321 14.388 3.682 1.00 90.62 81 LEU A N 1
ATOM 599 C CA . LEU A 1 81 ? -14.566 13.207 2.849 1.00 90.62 81 LEU A CA 1
ATOM 600 C C . LEU A 1 81 ? -14.950 11.980 3.686 1.00 90.62 81 LEU A C 1
ATOM 602 O O . LEU A 1 81 ? -15.873 11.255 3.309 1.00 90.62 81 LEU A O 1
ATOM 606 N N . LEU A 1 82 ? -14.306 11.776 4.839 1.00 89.88 82 LEU A N 1
ATOM 607 C CA . LEU A 1 82 ? -14.645 10.686 5.761 1.00 89.88 82 LEU A CA 1
ATOM 608 C C . LEU A 1 82 ? -16.035 10.874 6.390 1.00 89.88 82 LEU A C 1
ATOM 610 O O . LEU A 1 82 ? -16.814 9.922 6.471 1.00 89.88 82 LEU A O 1
ATOM 614 N N . GLN A 1 83 ? -16.387 12.106 6.766 1.00 89.19 83 GLN A N 1
ATOM 615 C CA . GLN A 1 83 ? -17.696 12.434 7.345 1.00 89.19 83 GLN A CA 1
ATOM 616 C C . GLN A 1 83 ? -18.850 12.244 6.353 1.00 89.19 83 GLN A C 1
ATOM 618 O O . GLN A 1 83 ? -19.925 11.787 6.742 1.00 89.19 83 GLN A O 1
ATOM 623 N N . ARG A 1 84 ? -18.629 12.518 5.059 1.00 86.75 84 ARG A N 1
ATOM 624 C CA . ARG A 1 84 ? -19.628 12.278 3.998 1.00 86.75 84 ARG A CA 1
ATOM 625 C C . ARG A 1 84 ? -20.036 10.805 3.873 1.00 86.75 84 ARG A C 1
ATOM 627 O O . ARG A 1 84 ? -21.053 10.516 3.249 1.00 86.75 84 ARG A O 1
ATOM 634 N N . ARG A 1 85 ? -19.272 9.869 4.451 1.00 69.69 85 ARG A N 1
ATOM 635 C CA . ARG A 1 85 ? -19.534 8.424 4.400 1.00 69.69 85 ARG A CA 1
ATOM 636 C C . ARG A 1 85 ? -19.689 7.790 5.783 1.00 69.69 85 ARG A C 1
ATOM 638 O O . ARG A 1 85 ? -19.030 6.802 6.045 1.00 69.69 85 ARG A O 1
ATOM 645 N N . HIS A 1 86 ? -20.552 8.317 6.658 1.00 60.72 86 HIS A N 1
ATOM 646 C CA . HIS A 1 86 ? -20.981 7.670 7.922 1.00 60.72 86 HIS A CA 1
ATOM 647 C C . HIS A 1 86 ? -19.876 6.944 8.730 1.00 60.72 86 HIS A C 1
ATOM 649 O O . HIS A 1 86 ? -20.142 5.970 9.434 1.00 60.72 86 HIS A O 1
ATOM 655 N N . VAL A 1 87 ? -18.631 7.418 8.674 1.00 58.53 87 VAL A N 1
ATOM 656 C CA . VAL A 1 87 ? -17.608 7.029 9.636 1.00 58.53 87 VAL A CA 1
ATOM 657 C C . VAL A 1 87 ? -17.728 8.063 10.740 1.00 58.53 87 VAL A C 1
ATOM 659 O O . VAL A 1 87 ? -17.499 9.248 10.504 1.00 58.53 87 VAL A O 1
ATOM 662 N N . ALA A 1 88 ? -18.165 7.647 11.927 1.00 54.97 88 ALA A N 1
ATOM 663 C CA . ALA A 1 88 ? -18.169 8.511 13.100 1.00 54.97 88 ALA A CA 1
ATOM 664 C C . ALA A 1 88 ? -16.712 8.824 13.475 1.00 54.97 88 ALA A C 1
ATOM 666 O O . ALA A 1 88 ? -16.100 8.126 14.278 1.00 54.97 88 ALA A O 1
ATOM 667 N N . VAL A 1 89 ? -16.130 9.834 12.833 1.00 54.50 89 VAL A N 1
ATOM 668 C CA . VAL A 1 89 ? -14.815 10.367 13.184 1.00 54.50 89 VAL A CA 1
ATOM 669 C C . VAL A 1 89 ? -15.049 11.493 14.189 1.00 54.50 89 VAL A C 1
ATOM 671 O O . VAL A 1 89 ? -15.935 12.326 13.998 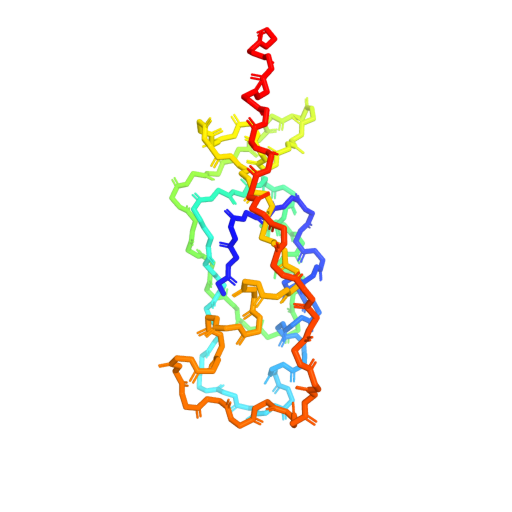1.00 54.50 89 VAL A O 1
ATOM 674 N N . TYR A 1 90 ? -14.317 11.443 15.301 1.00 47.81 90 TYR A N 1
ATOM 675 C CA . TYR A 1 90 ? -14.473 12.283 16.487 1.00 47.81 90 TYR A CA 1
ATOM 676 C C . TYR A 1 90 ? -14.732 13.768 16.174 1.00 47.81 90 TYR A C 1
ATOM 678 O O . TYR A 1 90 ? -14.165 14.346 15.253 1.00 47.81 90 TYR A O 1
ATOM 686 N N . LYS A 1 91 ? -15.611 14.386 16.970 1.00 46.03 91 LYS A N 1
ATOM 687 C CA . LYS A 1 91 ? -16.066 15.774 16.824 1.00 46.03 91 LYS A CA 1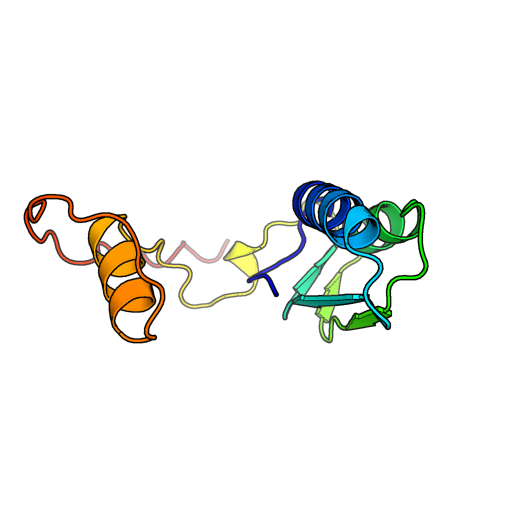
ATOM 688 C C . LYS A 1 91 ? -14.918 16.749 17.136 1.00 46.03 91 LYS A C 1
ATOM 690 O O . LYS A 1 91 ? -14.712 17.086 18.297 1.00 46.03 91 LYS A O 1
ATOM 695 N N . THR A 1 92 ? -14.191 17.217 16.125 1.00 54.25 92 THR A N 1
ATOM 696 C CA . THR A 1 92 ? -13.243 18.341 16.238 1.00 54.25 92 THR A CA 1
ATOM 697 C C . THR A 1 92 ? -13.798 19.607 15.583 1.00 54.25 92 THR A C 1
ATOM 699 O O . THR A 1 92 ? -14.567 19.549 14.624 1.00 54.25 92 THR A O 1
ATOM 702 N N . ALA A 1 93 ? -13.462 20.763 16.166 1.00 54.12 93 ALA A N 1
ATOM 703 C CA . ALA A 1 93 ? -13.870 22.082 15.684 1.00 54.12 93 ALA A CA 1
ATOM 704 C C . ALA A 1 93 ? -13.313 22.355 14.270 1.00 54.12 93 ALA A C 1
ATOM 706 O O . ALA A 1 93 ? -12.234 21.857 13.945 1.00 54.12 93 ALA A O 1
ATOM 707 N N . PRO A 1 94 ? -14.016 23.129 13.421 1.00 52.06 94 PRO A N 1
ATOM 708 C CA . PRO A 1 94 ? -13.596 23.333 12.040 1.00 52.06 94 PRO A CA 1
ATOM 709 C C . PRO A 1 94 ? -12.302 24.155 11.988 1.00 52.06 94 PRO A C 1
ATOM 711 O O . PRO A 1 94 ? -12.280 25.321 12.380 1.00 52.06 94 PRO A O 1
ATOM 714 N N . LEU A 1 95 ? -11.227 23.541 11.490 1.00 54.28 95 LEU A N 1
ATOM 715 C CA . LEU A 1 95 ? -10.015 24.244 11.078 1.00 54.28 95 LEU A CA 1
ATOM 716 C C . LEU A 1 95 ? -10.298 24.957 9.750 1.00 54.28 95 LEU A C 1
ATOM 718 O O . LEU A 1 95 ? -10.921 24.389 8.850 1.00 54.28 95 LEU A O 1
ATOM 722 N N . GLY A 1 96 ? -9.897 26.227 9.669 1.00 53.12 96 GLY A N 1
ATOM 723 C CA . GLY A 1 96 ? -10.200 27.127 8.559 1.00 53.12 96 GLY A CA 1
ATOM 724 C C . GLY A 1 96 ? -9.867 26.544 7.183 1.00 53.12 96 GLY A C 1
ATOM 725 O O . GLY A 1 96 ? -8.876 25.841 6.997 1.00 53.12 96 GLY A O 1
ATOM 726 N N . THR A 1 97 ? -10.720 26.846 6.210 1.00 51.72 97 THR A N 1
ATOM 727 C CA . THR A 1 97 ? -10.605 26.371 4.832 1.00 51.72 97 THR A CA 1
ATOM 728 C C . THR A 1 97 ? -9.514 27.154 4.100 1.00 51.72 97 THR A C 1
ATOM 730 O O . THR A 1 97 ? -9.738 28.302 3.720 1.00 51.72 97 THR A O 1
ATOM 733 N N . GLN A 1 98 ? -8.349 26.551 3.861 1.00 56.00 98 GLN A N 1
ATOM 734 C CA . GLN A 1 98 ? -7.494 26.978 2.750 1.00 56.00 98 GLN A CA 1
ATOM 735 C C . GLN A 1 98 ? -7.700 26.033 1.569 1.00 56.00 98 GLN A C 1
ATOM 737 O O . GLN A 1 98 ? -7.700 24.814 1.719 1.00 56.00 98 GLN A O 1
ATOM 742 N N . ALA A 1 99 ? -7.958 26.628 0.405 1.00 57.19 99 ALA A N 1
ATOM 743 C CA . ALA A 1 99 ? -8.142 25.920 -0.851 1.00 57.19 99 ALA A CA 1
ATOM 744 C C . ALA A 1 99 ? -6.810 25.360 -1.374 1.00 57.19 99 ALA A C 1
ATOM 746 O O . ALA A 1 99 ? -5.737 25.872 -1.053 1.00 57.19 99 ALA A O 1
ATOM 747 N N . ARG A 1 100 ? -6.911 24.323 -2.211 1.00 60.09 100 ARG A N 1
ATOM 748 C CA . ARG A 1 100 ? -5.790 23.612 -2.838 1.00 60.09 100 ARG A CA 1
ATOM 749 C C . ARG A 1 100 ? -4.815 24.570 -3.523 1.00 60.09 100 ARG A C 1
ATOM 751 O O . ARG A 1 100 ? -5.217 25.344 -4.389 1.00 60.09 100 ARG A O 1
ATOM 758 N N . GLN A 1 101 ? -3.530 24.444 -3.204 1.00 56.06 101 GLN A N 1
ATOM 759 C CA . GLN A 1 101 ? -2.449 24.939 -4.053 1.00 56.06 101 GLN A CA 1
ATOM 760 C C . GLN A 1 101 ? -1.874 23.749 -4.816 1.00 56.06 101 GLN A C 1
ATOM 762 O O . GLN A 1 101 ? -0.980 23.054 -4.349 1.00 56.06 101 GLN A O 1
ATOM 767 N N . CYS A 1 102 ? -2.462 23.495 -5.980 1.00 59.09 102 CYS A N 1
ATOM 768 C CA . CYS A 1 102 ? -1.963 22.531 -6.945 1.00 59.09 102 CYS A CA 1
ATOM 769 C C . CYS A 1 102 ? -0.872 23.196 -7.783 1.00 59.09 102 CYS A C 1
ATOM 771 O O . CYS A 1 102 ? -1.173 24.020 -8.644 1.00 59.09 102 CYS A O 1
ATOM 773 N N . THR A 1 103 ? 0.392 22.861 -7.541 1.00 56.31 103 THR A N 1
ATOM 774 C CA . THR A 1 103 ? 1.448 23.112 -8.523 1.00 56.31 103 THR A CA 1
ATOM 775 C C . THR A 1 103 ? 1.557 21.863 -9.380 1.00 56.31 103 THR A C 1
ATOM 777 O O . THR A 1 103 ? 1.892 20.803 -8.858 1.00 56.31 103 THR A O 1
ATOM 780 N N . SER A 1 104 ? 1.263 21.960 -10.675 1.00 52.34 104 SER A N 1
ATOM 781 C CA . SER A 1 104 ? 1.615 20.907 -11.629 1.00 52.34 104 SER A CA 1
ATOM 782 C C . SER A 1 104 ? 3.109 20.613 -11.482 1.00 52.34 104 SER A C 1
ATOM 784 O O . SER A 1 104 ? 3.916 21.532 -11.665 1.00 52.34 104 SER A O 1
ATOM 786 N N . SER A 1 105 ? 3.482 19.382 -11.121 1.00 49.41 105 SER A N 1
ATOM 787 C CA . SER A 1 105 ? 4.892 18.986 -11.103 1.00 49.41 105 SER A CA 1
ATOM 788 C C . SER A 1 105 ? 5.488 19.249 -12.489 1.00 49.41 105 SER A C 1
ATOM 790 O O . SER A 1 105 ? 4.862 18.883 -13.490 1.00 49.41 105 SER A O 1
ATOM 792 N N . PRO A 1 106 ? 6.654 19.913 -12.594 1.00 44.38 106 PRO A N 1
ATOM 793 C CA . PRO A 1 106 ? 7.320 20.048 -13.875 1.00 44.38 106 PRO A CA 1
ATOM 794 C C . PRO A 1 106 ? 7.631 18.639 -14.378 1.00 44.38 106 PRO A C 1
ATOM 796 O O . PRO A 1 106 ? 8.267 17.849 -13.682 1.00 44.38 106 PRO A O 1
ATOM 799 N N . GLN A 1 107 ? 7.128 18.327 -15.568 1.00 47.00 107 GLN A N 1
ATOM 800 C CA . GLN A 1 107 ? 7.547 17.156 -16.326 1.00 47.00 107 GLN A CA 1
ATOM 801 C C . GLN A 1 107 ? 9.075 17.260 -16.472 1.00 47.00 107 GLN A C 1
ATOM 803 O O . GLN A 1 107 ? 9.558 18.270 -16.990 1.00 47.00 107 GLN A O 1
ATOM 808 N N . ILE A 1 108 ? 9.815 16.292 -15.919 1.00 42.97 108 ILE A N 1
ATOM 809 C CA . ILE A 1 108 ? 11.273 16.182 -16.102 1.00 42.97 108 ILE A CA 1
ATOM 810 C C . ILE A 1 108 ? 11.557 15.797 -17.552 1.00 42.97 108 ILE A C 1
ATOM 812 O O . ILE A 1 108 ? 10.864 14.882 -18.051 1.00 42.97 108 ILE A O 1
#

Secondary structure (DSSP, 8-state):
--SEESSSHHHHHHHHHHHTT--S--EEE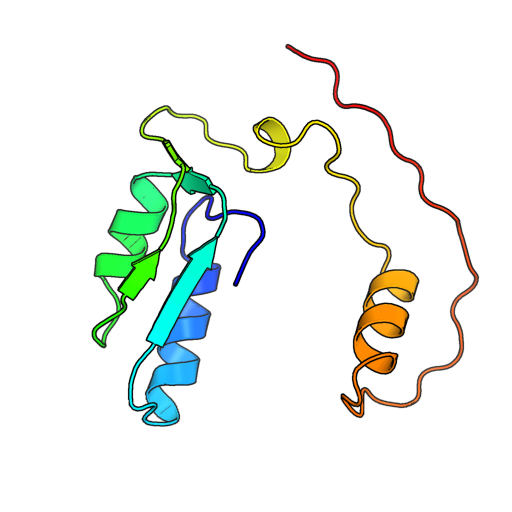-SEEEHHHHHHHHT-SS--EEE-SEEE--SS--SGGG-S--PPPPHHHHHHHHHTTT-----------PPP---PPPP-

Foldseek 3Di:
DDQEAQQLVVVLVVLQVVVVVVDPAAEAEHQEYEPNNVVVNVPRPDDYHYHYPHYDPDPPDDSCLVDQWDFDDDPQRVVVVCVVPPDCDDDDDRDDDDDTDTDRDPDD

pLDDT: mean 85.75, std 17.55, range [42.97, 98.44]